Protein AF-A0A7L0H2N8-F1 (afdb_monomer_lite)

Organism: Herpetotheres cachinnans (NCBI:txid56343)

Radius of gyration: 20.12 Å; chains: 1; bounding box: 38×21×51 Å

Secondary structure (DSSP, 8-state):
-HHHHHHHHHHHH-HHHHHS--EEE----S-PPPPPPSS------SS--GGG--SBTTB----HHHHH---EEE-

Structure (mmCIF, N/CA/C/O backbone):
data_AF-A0A7L0H2N8-F1
#
_entry.id   AF-A0A7L0H2N8-F1
#
loop_
_atom_site.group_PDB
_atom_site.id
_atom_site.type_symbol
_atom_site.label_atom_id
_atom_site.label_alt_id
_atom_site.label_comp_id
_atom_site.label_asym_id
_atom_site.label_entity_id
_atom_site.label_seq_id
_atom_site.pdbx_PDB_ins_code
_atom_site.Cartn_x
_atom_site.Cartn_y
_atom_site.Cartn_z
_atom_site.occupancy
_atom_site.B_iso_or_equiv
_atom_site.auth_seq_id
_atom_site.auth_comp_id
_atom_site.auth_asym_id
_atom_site.auth_atom_id
_atom_site.pdbx_PDB_model_num
ATOM 1 N N . LYS A 1 1 ? -2.205 -13.528 10.530 1.00 67.19 1 LYS A N 1
ATOM 2 C CA . LYS A 1 1 ? -1.701 -14.005 11.847 1.00 67.19 1 LYS A CA 1
ATOM 3 C C . LYS A 1 1 ? -1.095 -12.868 12.669 1.00 67.19 1 LYS A C 1
ATOM 5 O O . LYS A 1 1 ? -1.650 -12.603 13.721 1.00 67.19 1 LYS A O 1
ATOM 10 N N . LEU A 1 2 ? -0.071 -12.153 12.178 1.00 83.69 2 LEU A N 1
ATOM 11 C CA . LEU A 1 2 ? 0.574 -11.040 12.902 1.00 83.69 2 LEU A CA 1
ATOM 12 C C . LEU A 1 2 ? -0.414 -9.962 13.380 1.00 83.69 2 LEU A C 1
ATOM 14 O O . LEU A 1 2 ? -0.546 -9.765 14.580 1.00 83.69 2 LEU A O 1
ATOM 18 N N . ILE A 1 3 ? -1.162 -9.341 12.460 1.00 88.50 3 ILE A N 1
ATOM 19 C CA . ILE A 1 3 ? -2.082 -8.241 12.796 1.00 88.50 3 ILE A CA 1
ATOM 20 C C . ILE A 1 3 ? -3.120 -8.614 13.863 1.00 88.50 3 ILE A C 1
ATOM 22 O O . ILE A 1 3 ? -3.393 -7.827 14.761 1.00 88.50 3 ILE A O 1
ATOM 26 N N . ASN A 1 4 ? -3.637 -9.843 13.819 1.00 89.50 4 ASN A N 1
ATOM 27 C CA . ASN A 1 4 ? -4.637 -10.308 14.773 1.00 89.50 4 ASN A CA 1
ATOM 28 C C . ASN A 1 4 ? -4.037 -10.487 16.176 1.00 89.50 4 ASN A C 1
ATOM 30 O O . ASN A 1 4 ? -4.633 -10.077 17.165 1.00 89.50 4 ASN A O 1
ATOM 34 N N . SER A 1 5 ? -2.831 -11.057 16.262 1.00 91.56 5 SER A N 1
ATOM 35 C CA . SER A 1 5 ? -2.110 -11.192 17.531 1.00 91.56 5 SER A CA 1
ATOM 36 C C . SER A 1 5 ? -1.715 -9.830 18.104 1.00 91.56 5 SER A C 1
ATOM 38 O O . SER A 1 5 ? -1.879 -9.603 19.299 1.00 91.56 5 SER A O 1
ATOM 40 N N . THR A 1 6 ? -1.255 -8.899 17.263 1.00 91.69 6 THR A N 1
ATOM 41 C CA . THR A 1 6 ? -0.951 -7.526 17.686 1.00 91.69 6 THR A CA 1
ATOM 42 C C . THR A 1 6 ? -2.198 -6.825 18.216 1.00 91.69 6 THR A C 1
ATOM 44 O O . THR A 1 6 ? -2.131 -6.212 19.275 1.00 91.69 6 THR A O 1
ATOM 47 N N . TYR A 1 7 ? -3.340 -6.963 17.537 1.00 93.06 7 TYR A N 1
ATOM 48 C CA . TYR A 1 7 ? -4.601 -6.377 17.988 1.00 93.06 7 TYR A CA 1
ATOM 49 C C . TYR A 1 7 ? -5.058 -6.938 19.336 1.00 93.06 7 TYR A C 1
ATOM 51 O O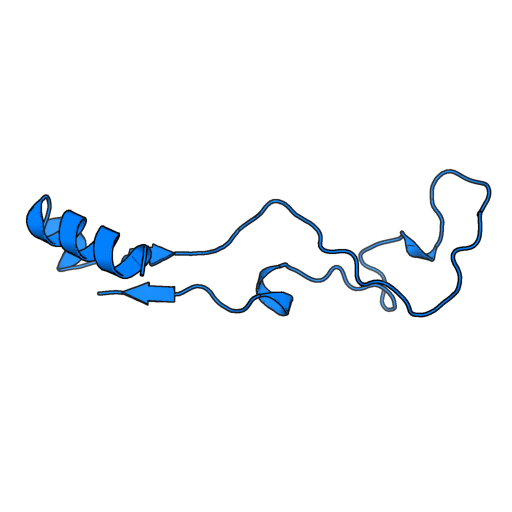 . TYR A 1 7 ? -5.452 -6.176 20.209 1.00 93.06 7 TYR A O 1
ATOM 59 N N . GLN A 1 8 ? -4.944 -8.252 19.547 1.00 94.25 8 GLN A N 1
ATOM 60 C CA . GLN A 1 8 ? -5.288 -8.884 20.827 1.00 94.25 8 GLN A CA 1
ATOM 61 C C . GLN A 1 8 ? -4.437 -8.352 21.985 1.00 94.25 8 GLN A C 1
ATOM 63 O O . GLN A 1 8 ? -4.972 -8.050 23.050 1.00 94.25 8 GLN A O 1
ATOM 68 N N . ILE A 1 9 ? -3.129 -8.196 21.763 1.00 94.75 9 ILE A N 1
ATOM 69 C CA . ILE A 1 9 ? -2.219 -7.612 22.755 1.00 94.75 9 ILE A CA 1
ATOM 70 C C . ILE A 1 9 ? -2.574 -6.143 23.006 1.00 94.75 9 ILE A C 1
ATOM 72 O O . ILE A 1 9 ? -2.613 -5.706 24.155 1.00 94.75 9 ILE A O 1
ATOM 76 N N . LEU A 1 10 ? -2.857 -5.373 21.950 1.00 93.00 10 LEU A N 1
ATOM 77 C CA . LEU A 1 10 ? -3.226 -3.962 22.073 1.00 93.00 10 LEU A CA 1
ATOM 78 C C . LEU A 1 10 ? -4.532 -3.799 22.860 1.00 93.00 10 LEU A C 1
ATOM 80 O O . LEU A 1 10 ? -4.599 -2.981 23.768 1.00 93.00 10 LEU A O 1
ATOM 84 N N . ASN A 1 11 ? -5.528 -4.636 22.573 1.00 94.69 11 ASN A N 1
ATOM 85 C CA . ASN A 1 11 ? -6.812 -4.641 23.262 1.00 94.69 11 ASN A CA 1
ATOM 86 C C . ASN A 1 11 ? -6.665 -5.011 24.748 1.00 94.69 11 ASN A C 1
ATOM 88 O O . ASN A 1 11 ? -7.316 -4.417 25.601 1.00 94.69 11 ASN A O 1
ATOM 92 N N . SER A 1 12 ? -5.771 -5.947 25.096 1.00 95.56 12 SER A N 1
ATOM 93 C CA . SER A 1 12 ? -5.555 -6.316 26.503 1.00 95.56 12 SER A CA 1
ATOM 94 C C . SER A 1 12 ? -4.763 -5.269 27.290 1.00 95.56 12 SER A C 1
ATOM 96 O O . SER A 1 12 ? -4.945 -5.144 28.497 1.00 95.56 12 SER A O 1
ATOM 98 N N . THR A 1 13 ? -3.837 -4.563 26.637 1.00 96.19 13 THR A N 1
ATOM 99 C CA . THR A 1 13 ? -2.909 -3.630 27.303 1.00 96.19 13 THR A CA 1
ATOM 100 C C . THR A 1 13 ? -3.397 -2.186 27.290 1.00 96.19 13 THR A C 1
ATOM 102 O O . THR A 1 13 ? -3.144 -1.452 28.243 1.00 96.19 13 THR A O 1
ATOM 105 N N . ASN A 1 14 ? -4.105 -1.772 26.239 1.00 93.19 14 ASN A N 1
ATOM 106 C CA . ASN A 1 14 ? -4.665 -0.436 26.090 1.00 93.19 14 ASN A CA 1
ATOM 107 C C . ASN A 1 14 ? -6.013 -0.477 25.340 1.00 93.19 14 ASN A C 1
ATOM 109 O O . ASN A 1 14 ? -6.102 -0.029 24.192 1.00 93.19 14 ASN A O 1
ATOM 113 N N . PRO A 1 15 ? -7.079 -0.978 25.989 1.00 89.88 15 PRO A N 1
ATOM 114 C CA . PRO A 1 15 ? -8.390 -1.135 25.360 1.00 89.88 15 PRO A CA 1
ATOM 115 C C . PRO A 1 15 ? -8.969 0.188 24.842 1.00 89.88 15 PRO A C 1
ATOM 117 O O . PRO A 1 15 ? -9.659 0.208 23.830 1.00 89.88 15 PRO A O 1
ATOM 120 N N . ASN A 1 16 ? -8.635 1.324 25.465 1.00 92.81 16 ASN A N 1
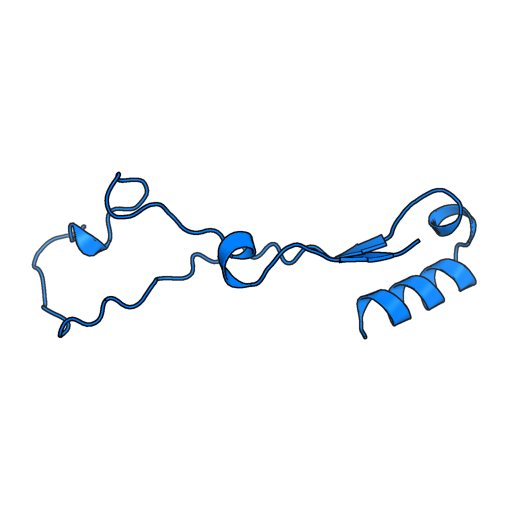ATOM 121 C CA . ASN A 1 16 ? -9.078 2.642 24.995 1.00 92.81 16 ASN A CA 1
ATOM 122 C C . ASN A 1 16 ? -8.599 2.959 23.567 1.00 92.81 16 ASN A C 1
ATOM 124 O O . ASN A 1 16 ? -9.275 3.699 22.854 1.00 92.81 16 ASN A O 1
ATOM 128 N N . MET A 1 17 ? -7.457 2.405 23.137 1.00 84.88 17 MET A N 1
ATOM 129 C CA . MET A 1 17 ? -6.960 2.572 21.769 1.00 84.88 17 MET A CA 1
ATOM 130 C C . MET A 1 17 ? -7.671 1.673 20.757 1.00 84.88 17 MET A C 1
ATOM 132 O O . MET A 1 17 ? -7.716 2.035 19.588 1.00 84.88 17 MET A O 1
ATOM 136 N N . THR A 1 18 ? -8.215 0.528 21.166 1.00 88.75 18 THR A N 1
ATOM 137 C CA . THR A 1 18 ? -8.891 -0.419 20.265 1.00 88.75 18 THR A CA 1
ATOM 138 C C . THR A 1 18 ? -10.398 -0.188 20.180 1.00 88.75 18 THR A C 1
ATOM 140 O O . THR A 1 18 ? -10.985 -0.439 19.138 1.00 88.75 18 THR A O 1
ATOM 143 N N . THR A 1 19 ? -11.034 0.372 21.216 1.00 85.56 19 THR A N 1
ATOM 144 C CA . THR A 1 19 ? -12.485 0.654 21.210 1.00 85.56 19 THR A CA 1
ATOM 145 C C . THR A 1 19 ? -12.900 1.639 20.114 1.00 85.56 19 THR A C 1
ATOM 147 O O . THR A 1 19 ? -13.987 1.518 19.554 1.00 85.56 19 THR A O 1
ATOM 150 N N . ASN A 1 20 ? -12.038 2.614 19.801 1.00 85.38 20 ASN A N 1
ATOM 151 C CA . ASN A 1 20 ? -12.379 3.722 18.904 1.00 85.38 20 ASN A CA 1
ATOM 152 C C . ASN A 1 20 ? -11.570 3.733 17.596 1.00 85.38 20 ASN A C 1
ATOM 154 O O . ASN A 1 20 ? -11.840 4.571 16.735 1.00 85.38 20 ASN A O 1
ATOM 158 N N . CYS A 1 21 ? -10.579 2.849 17.439 1.00 83.12 21 CYS A N 1
ATOM 159 C CA . CYS A 1 21 ? -9.666 2.865 16.296 1.00 83.12 21 CYS A CA 1
ATOM 160 C C . CYS A 1 21 ? -9.443 1.463 15.729 1.00 83.12 21 CYS A C 1
ATOM 162 O O . CYS A 1 21 ? -9.391 0.477 16.458 1.00 83.12 21 CYS A O 1
ATOM 164 N N . TRP A 1 22 ? -9.216 1.393 14.418 1.00 88.75 22 TRP A N 1
ATOM 165 C CA . TRP A 1 22 ? -8.772 0.169 13.755 1.00 88.75 22 TRP A CA 1
ATOM 166 C C . TRP A 1 22 ? -7.248 0.091 13.707 1.00 88.75 22 TRP A C 1
ATOM 168 O O . TRP A 1 22 ? -6.566 1.079 13.428 1.00 88.75 22 TRP A O 1
ATOM 178 N N . LEU A 1 23 ? -6.708 -1.107 13.924 1.00 86.88 23 LEU A N 1
ATOM 179 C CA . LEU A 1 23 ? -5.304 -1.407 13.682 1.00 86.88 23 LEU A CA 1
ATOM 180 C C . LEU A 1 23 ? -5.132 -1.827 12.225 1.00 86.88 23 LEU A C 1
ATOM 182 O O . LEU A 1 23 ? -5.616 -2.883 11.826 1.00 86.88 23 LEU A O 1
ATOM 186 N N . CYS A 1 24 ? -4.411 -1.022 11.449 1.00 85.44 24 CYS A N 1
ATOM 187 C CA . CYS A 1 24 ? -4.130 -1.295 10.045 1.00 85.44 24 CYS A CA 1
ATOM 188 C C . CYS A 1 24 ? -2.672 -1.710 9.845 1.00 85.44 24 CYS A C 1
ATOM 190 O O . CYS A 1 24 ? -1.747 -1.022 10.276 1.00 85.44 24 CYS A O 1
ATOM 192 N N . TYR A 1 25 ? -2.473 -2.829 9.157 1.00 79.19 25 TYR A N 1
ATOM 193 C CA . TYR A 1 25 ? -1.181 -3.265 8.658 1.00 79.19 25 TYR A CA 1
ATOM 194 C C . TYR A 1 25 ? -1.139 -2.958 7.170 1.00 79.19 25 TYR A C 1
ATOM 196 O O . TYR A 1 25 ? -1.848 -3.573 6.370 1.00 79.19 25 TYR A O 1
ATOM 204 N N . ASP A 1 26 ? -0.319 -1.973 6.832 1.00 73.75 26 ASP A N 1
ATOM 205 C CA . ASP A 1 26 ? -0.067 -1.563 5.464 1.00 73.75 26 ASP A CA 1
ATOM 206 C C . ASP A 1 26 ? 1.358 -1.960 5.098 1.00 73.75 26 ASP A C 1
ATOM 208 O O . ASP A 1 26 ? 2.329 -1.555 5.746 1.00 73.75 26 ASP A O 1
ATOM 212 N N . ILE A 1 27 ? 1.475 -2.783 4.064 1.00 63.97 27 ILE A N 1
ATOM 213 C CA . ILE A 1 27 ? 2.758 -3.180 3.511 1.00 63.97 27 ILE A CA 1
ATOM 214 C C . ILE A 1 27 ? 3.210 -2.003 2.644 1.00 63.97 27 ILE A C 1
ATOM 216 O O . ILE A 1 27 ? 3.003 -1.982 1.435 1.00 63.97 27 ILE A O 1
ATOM 220 N N . ARG A 1 28 ? 3.791 -0.975 3.271 1.00 61.50 28 ARG A N 1
ATOM 221 C CA . ARG A 1 28 ? 4.506 0.089 2.553 1.00 61.50 28 ARG A CA 1
ATOM 222 C C . ARG A 1 28 ? 6.000 -0.199 2.577 1.00 61.50 28 ARG A C 1
ATOM 224 O O . ARG A 1 28 ? 6.671 0.200 3.528 1.00 61.50 28 ARG A O 1
ATOM 231 N N . PRO A 1 29 ? 6.558 -0.862 1.561 1.00 56.75 29 PRO A N 1
ATOM 232 C CA . PRO A 1 29 ? 7.988 -0.817 1.358 1.00 56.75 29 PRO A CA 1
ATOM 233 C C . PRO A 1 29 ? 8.396 0.428 0.552 1.00 56.75 29 PRO A C 1
ATOM 235 O O . PRO A 1 29 ? 7.641 0.867 -0.317 1.00 56.75 29 PRO A O 1
ATOM 238 N N . PRO A 1 30 ? 9.625 0.943 0.729 1.00 50.81 30 PRO A N 1
ATOM 239 C CA . PRO A 1 30 ? 10.290 1.780 -0.264 1.00 50.81 30 PRO A CA 1
ATOM 240 C C . PRO A 1 30 ? 10.879 0.914 -1.398 1.00 50.81 30 PRO A C 1
ATOM 242 O O . PRO A 1 30 ? 12.032 1.101 -1.778 1.00 50.81 30 PRO A O 1
ATOM 245 N N . PHE A 1 31 ? 10.143 -0.081 -1.904 1.00 54.91 31 PHE A N 1
ATOM 246 C CA . PHE A 1 31 ? 10.678 -1.018 -2.895 1.00 54.91 31 PHE A CA 1
ATOM 247 C C . PHE A 1 31 ? 9.856 -0.976 -4.177 1.00 54.91 31 PHE A C 1
ATOM 249 O O . PHE A 1 31 ? 8.662 -1.272 -4.189 1.00 54.91 31 PHE A O 1
ATOM 256 N N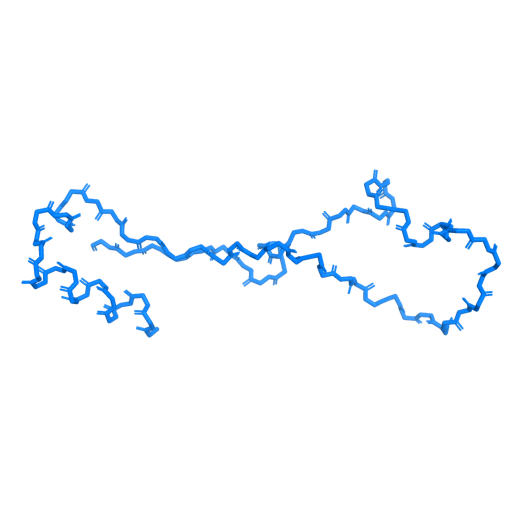 . TYR A 1 32 ? 10.542 -0.577 -5.244 1.00 56.56 32 TYR A N 1
ATOM 257 C CA . TYR A 1 32 ? 10.094 -0.708 -6.618 1.00 56.56 32 TYR A CA 1
ATOM 258 C C . TYR A 1 32 ? 10.256 -2.171 -7.018 1.00 56.56 32 TYR A C 1
ATOM 260 O O . TYR A 1 32 ? 11.366 -2.703 -6.999 1.00 56.56 32 TYR A O 1
ATOM 268 N N . GLU A 1 33 ? 9.155 -2.829 -7.350 1.00 56.94 33 GLU A N 1
ATOM 269 C CA . GLU A 1 33 ? 9.199 -4.154 -7.951 1.00 56.94 33 GLU A CA 1
ATOM 270 C C . GLU A 1 33 ? 9.370 -3.976 -9.463 1.00 56.94 33 GLU A C 1
ATOM 272 O O . GLU A 1 33 ? 8.570 -3.308 -10.121 1.00 56.94 33 GLU A O 1
ATOM 277 N N . ALA A 1 34 ? 10.457 -4.510 -10.019 1.00 57.59 34 ALA A N 1
ATOM 278 C CA . ALA A 1 34 ? 10.662 -4.519 -11.460 1.00 57.59 34 ALA A CA 1
ATOM 279 C C . ALA A 1 34 ? 9.891 -5.699 -12.063 1.00 57.59 34 ALA A C 1
ATOM 281 O O . ALA A 1 34 ? 10.110 -6.848 -11.677 1.00 57.59 34 ALA A O 1
ATOM 282 N N . VAL A 1 35 ? 9.011 -5.436 -13.031 1.00 58.69 35 VAL A N 1
ATOM 283 C CA . VAL A 1 35 ? 8.388 -6.504 -13.821 1.00 58.69 35 VAL A CA 1
ATOM 284 C C . VAL A 1 35 ? 9.424 -7.038 -14.803 1.00 58.69 35 VAL A C 1
ATOM 286 O O . VAL A 1 35 ? 9.906 -6.305 -15.666 1.00 58.69 35 VAL A O 1
ATOM 289 N N . GLY A 1 36 ? 9.768 -8.320 -14.684 1.00 60.03 36 GLY A N 1
ATOM 290 C CA . GLY A 1 36 ? 10.593 -9.001 -15.677 1.00 60.03 36 GLY A CA 1
ATOM 291 C C . GLY A 1 36 ? 9.864 -9.059 -17.018 1.00 60.03 36 GLY A C 1
ATOM 292 O O . GLY A 1 36 ? 8.793 -9.654 -17.122 1.00 60.03 36 GLY A O 1
ATOM 293 N N . ILE A 1 37 ? 10.432 -8.437 -18.049 1.00 66.75 37 ILE A N 1
ATOM 294 C CA . ILE A 1 37 ? 9.914 -8.524 -19.417 1.00 66.75 37 ILE A CA 1
ATOM 295 C C . ILE A 1 37 ? 10.436 -9.841 -20.025 1.00 66.75 37 ILE A C 1
ATOM 297 O O . ILE A 1 37 ? 11.624 -10.121 -19.863 1.00 66.75 37 ILE A O 1
ATOM 301 N N . PRO A 1 38 ? 9.618 -10.658 -20.722 1.00 65.12 38 PRO A N 1
ATOM 302 C CA . PRO A 1 38 ? 10.015 -11.982 -21.230 1.00 65.12 38 PRO A CA 1
ATOM 303 C C . PRO A 1 38 ? 10.944 -11.934 -22.464 1.00 65.12 38 PRO A C 1
ATOM 305 O O . PRO A 1 38 ? 10.817 -12.749 -23.374 1.00 65.12 38 PRO A O 1
ATOM 308 N N . PHE A 1 39 ? 11.866 -10.974 -22.522 1.00 70.19 39 PHE A N 1
ATOM 309 C CA . PHE A 1 39 ? 12.884 -10.871 -23.566 1.00 70.19 39 PHE A CA 1
ATOM 310 C C . PHE A 1 39 ? 14.262 -11.200 -23.003 1.00 70.19 39 PHE A C 1
ATOM 312 O O . PHE A 1 39 ? 14.557 -10.895 -21.847 1.00 70.19 39 PHE A O 1
ATOM 319 N N . ASP A 1 40 ? 15.128 -11.759 -23.848 1.00 77.44 40 ASP A N 1
ATOM 320 C CA . ASP A 1 40 ? 16.528 -11.956 -23.491 1.00 77.44 40 ASP A CA 1
ATOM 321 C C . ASP A 1 40 ? 17.182 -10.616 -23.116 1.00 77.44 40 ASP A C 1
ATOM 323 O O . ASP A 1 40 ? 17.050 -9.633 -23.864 1.00 77.44 40 ASP A O 1
ATOM 327 N N . PRO A 1 41 ? 17.898 -10.549 -21.979 1.00 70.12 41 PRO A N 1
ATOM 328 C CA . PRO A 1 41 ? 18.561 -9.330 -21.554 1.00 70.12 41 PRO A CA 1
ATOM 329 C C . PRO A 1 41 ? 19.605 -8.918 -22.595 1.00 70.12 41 PRO A C 1
ATOM 331 O O . PRO A 1 41 ? 20.469 -9.701 -22.989 1.00 70.12 41 PRO A O 1
ATOM 334 N N . LYS A 1 42 ? 19.537 -7.659 -23.034 1.00 74.56 42 LYS A N 1
ATOM 335 C CA . LYS A 1 42 ? 20.525 -7.056 -23.935 1.00 74.56 42 LYS A CA 1
ATOM 336 C C . LYS A 1 42 ? 21.320 -6.001 -23.186 1.00 74.56 42 LYS A C 1
ATOM 338 O O . LYS A 1 42 ? 20.741 -5.147 -22.521 1.00 74.56 42 LYS A O 1
ATOM 343 N N . LEU A 1 43 ? 22.642 -6.038 -23.333 1.00 75.69 43 LEU A N 1
ATOM 344 C CA . LEU A 1 43 ? 23.506 -4.960 -22.866 1.00 75.69 43 LEU A CA 1
ATOM 345 C C . LEU A 1 43 ? 23.258 -3.717 -23.722 1.00 75.69 43 LEU A C 1
ATOM 347 O O . LEU A 1 43 ? 23.333 -3.774 -24.951 1.00 75.69 43 LEU A O 1
ATOM 351 N N . VAL A 1 44 ? 22.961 -2.603 -23.062 1.00 75.50 44 VAL A N 1
ATOM 352 C CA . VAL A 1 44 ? 22.761 -1.301 -23.700 1.00 75.50 44 VAL A CA 1
ATOM 353 C C . VAL A 1 44 ? 23.843 -0.361 -23.179 1.00 75.50 44 VAL A C 1
ATOM 355 O O . VAL A 1 44 ? 24.096 -0.320 -21.977 1.00 75.50 44 VAL A O 1
ATOM 358 N N . ASN A 1 45 ?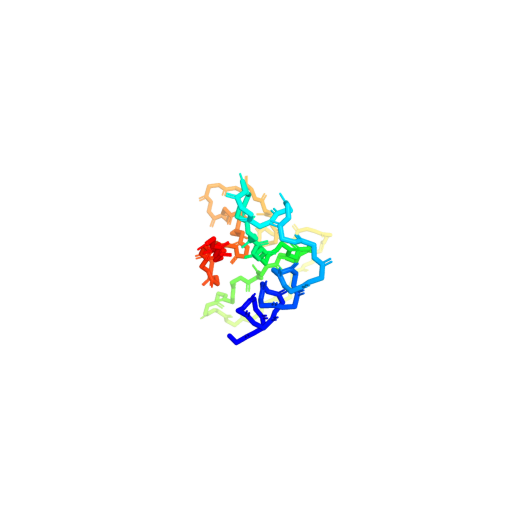 24.503 0.375 -24.072 1.00 80.12 45 ASN A N 1
ATOM 359 C CA . ASN A 1 45 ? 25.511 1.362 -23.687 1.00 80.12 45 ASN A CA 1
ATOM 360 C C . ASN A 1 45 ? 24.829 2.684 -23.304 1.00 80.12 45 ASN A C 1
ATOM 362 O O . ASN A 1 45 ? 24.040 3.208 -24.090 1.00 80.12 45 ASN A O 1
ATOM 366 N N . GLY A 1 46 ? 25.172 3.243 -22.141 1.00 72.62 46 GLY A N 1
ATOM 367 C CA . GLY A 1 46 ? 24.674 4.540 -21.666 1.00 72.62 46 GLY A CA 1
ATOM 368 C C . GLY A 1 46 ? 24.100 4.485 -20.243 1.00 72.62 46 GLY A C 1
ATOM 369 O O . GLY A 1 46 ? 23.902 3.393 -19.715 1.00 72.62 46 GLY A O 1
ATOM 370 N N . PRO A 1 47 ? 23.863 5.648 -19.606 1.00 70.94 47 PRO A N 1
ATOM 371 C CA . PRO A 1 47 ? 23.449 5.712 -18.203 1.00 70.94 47 PRO A CA 1
ATOM 372 C C . PRO A 1 47 ? 21.979 5.330 -17.956 1.00 70.94 47 PRO A C 1
ATOM 374 O O . PRO A 1 47 ? 21.671 4.922 -16.845 1.00 70.94 47 PRO A O 1
ATOM 377 N N . ASP A 1 48 ? 21.101 5.379 -18.969 1.00 69.31 48 ASP A N 1
ATOM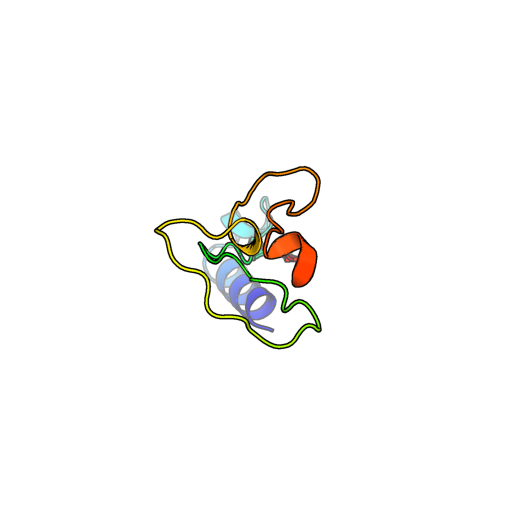 378 C CA . ASP A 1 48 ? 19.649 5.212 -18.787 1.00 69.31 48 ASP A CA 1
ATOM 379 C C . ASP A 1 48 ? 18.991 4.481 -19.976 1.00 69.31 48 ASP A C 1
ATOM 381 O O . ASP A 1 48 ? 18.475 5.113 -20.904 1.00 69.31 48 ASP A O 1
ATOM 385 N N . PRO A 1 49 ? 19.014 3.137 -20.004 1.00 75.44 49 PRO A N 1
ATOM 386 C CA . PRO A 1 49 ? 18.291 2.375 -21.015 1.00 75.44 49 PRO A CA 1
ATOM 387 C C . PRO A 1 49 ? 16.790 2.688 -20.960 1.00 75.44 49 PRO A C 1
ATOM 389 O O . PRO A 1 49 ? 16.202 2.794 -19.885 1.00 75.44 49 PRO A O 1
ATOM 392 N N . THR A 1 50 ? 16.141 2.792 -22.123 1.00 73.31 50 THR A N 1
ATOM 393 C CA . THR A 1 50 ? 14.713 3.153 -22.235 1.00 73.31 50 THR A CA 1
ATOM 394 C C . THR A 1 50 ? 13.791 2.197 -21.478 1.00 73.31 50 THR A C 1
ATOM 396 O O . THR A 1 50 ? 12.733 2.606 -21.006 1.00 73.31 50 THR A O 1
ATOM 399 N N . GLN A 1 51 ? 14.207 0.941 -21.303 1.00 70.00 51 GLN A N 1
ATOM 400 C CA . GLN A 1 51 ? 13.501 -0.069 -20.513 1.00 70.00 51 GLN A CA 1
ATOM 401 C C . GLN A 1 51 ? 13.467 0.263 -19.011 1.00 70.00 51 GLN A C 1
ATOM 403 O O . GLN A 1 51 ? 12.556 -0.172 -18.315 1.00 70.00 51 GLN A O 1
ATOM 408 N N . CYS A 1 52 ? 14.428 1.046 -18.520 1.00 68.94 52 CYS A N 1
ATOM 409 C CA . CYS A 1 52 ? 14.530 1.470 -17.125 1.00 68.94 52 CYS A CA 1
ATOM 410 C C . CYS A 1 52 ? 13.934 2.864 -16.879 1.00 68.94 52 CYS A C 1
ATOM 412 O O . CYS A 1 52 ? 13.908 3.315 -15.737 1.00 68.94 52 CYS A O 1
ATOM 414 N N . VAL A 1 53 ? 13.434 3.550 -17.915 1.00 73.56 53 VAL A N 1
ATOM 415 C CA . VAL A 1 53 ? 12.790 4.860 -17.757 1.00 73.56 53 VAL A CA 1
ATOM 416 C C . VAL A 1 53 ? 11.388 4.658 -17.187 1.00 73.56 53 VAL A C 1
ATOM 418 O O . VAL A 1 53 ? 10.464 4.219 -17.881 1.00 73.56 53 VAL A O 1
ATOM 421 N N . TRP A 1 54 ? 11.250 4.958 -15.898 1.00 70.25 54 TRP A N 1
ATOM 422 C CA . TRP A 1 54 ? 9.997 4.862 -15.153 1.00 70.25 54 TRP A CA 1
ATOM 423 C C . TRP A 1 54 ? 9.069 6.042 -15.457 1.00 70.25 54 TRP A C 1
ATOM 425 O O . TRP A 1 54 ? 9.504 7.091 -15.929 1.00 70.25 54 TRP A O 1
ATOM 435 N N . ASN A 1 55 ? 7.782 5.879 -15.142 1.00 68.62 55 ASN A N 1
ATOM 436 C CA . ASN A 1 55 ? 6.757 6.919 -15.281 1.00 68.62 55 ASN A CA 1
ATOM 437 C C . ASN A 1 55 ? 6.504 7.358 -16.739 1.00 68.62 55 ASN A C 1
ATOM 439 O O . ASN A 1 55 ? 6.170 8.509 -17.016 1.00 68.62 55 ASN A O 1
ATOM 443 N N . THR A 1 56 ? 6.664 6.425 -17.681 1.00 71.19 56 THR A N 1
ATOM 444 C CA . THR A 1 56 ? 6.254 6.600 -19.082 1.00 71.19 56 THR A CA 1
ATOM 445 C C . THR A 1 56 ? 4.960 5.833 -19.344 1.00 71.19 56 THR A C 1
ATOM 447 O O . THR A 1 56 ? 4.625 4.910 -18.604 1.00 71.19 56 THR A O 1
ATOM 450 N N . THR A 1 57 ? 4.241 6.162 -20.423 1.00 67.62 57 THR A N 1
ATOM 451 C CA . THR A 1 57 ? 3.012 5.447 -20.823 1.00 67.62 57 THR A CA 1
ATOM 452 C C . THR A 1 57 ? 3.227 3.936 -20.966 1.00 67.62 57 THR A C 1
ATOM 454 O O . THR A 1 57 ? 2.313 3.163 -20.700 1.00 67.62 57 THR A O 1
ATOM 457 N N . ASN A 1 58 ? 4.440 3.521 -21.347 1.00 65.75 58 ASN A N 1
ATOM 458 C CA . ASN A 1 58 ? 4.789 2.120 -21.579 1.00 65.75 58 ASN A CA 1
ATOM 459 C C . ASN A 1 58 ? 5.416 1.432 -20.352 1.00 65.75 58 ASN A C 1
ATOM 461 O O . ASN A 1 58 ? 5.400 0.209 -20.296 1.00 65.75 58 ASN A O 1
ATOM 465 N N . ASN A 1 59 ? 5.924 2.197 -19.376 1.00 66.44 59 ASN A N 1
ATOM 466 C CA . ASN A 1 59 ? 6.482 1.704 -18.110 1.00 66.44 59 ASN A CA 1
ATOM 467 C C . ASN A 1 59 ? 5.877 2.488 -16.928 1.00 66.44 59 ASN A C 1
ATOM 469 O O . ASN A 1 59 ? 6.579 3.293 -16.291 1.00 66.44 59 ASN A O 1
ATOM 473 N N . PRO A 1 60 ? 4.572 2.316 -16.635 1.00 66.44 60 PRO A N 1
ATOM 474 C CA . PRO A 1 60 ? 3.991 2.888 -15.431 1.00 66.44 60 PRO A CA 1
ATOM 475 C C . PRO A 1 60 ? 4.685 2.251 -14.225 1.00 66.44 60 PRO A C 1
ATOM 477 O O . PRO A 1 60 ? 4.777 1.028 -14.129 1.00 66.44 60 PRO A O 1
ATOM 480 N N . GLY A 1 61 ? 5.214 3.072 -13.317 1.00 66.88 61 GLY A N 1
ATOM 481 C CA . GLY A 1 61 ? 5.766 2.558 -12.067 1.00 66.88 61 GLY A CA 1
ATOM 482 C C . GLY A 1 61 ? 4.662 1.828 -11.307 1.00 66.88 61 GLY A C 1
ATOM 483 O O . GLY A 1 61 ? 3.680 2.451 -10.905 1.00 66.88 61 GLY A O 1
ATOM 484 N N . ILE A 1 62 ? 4.790 0.514 -11.150 1.00 67.00 62 ILE A N 1
ATOM 485 C CA . ILE A 1 62 ? 3.844 -0.280 -10.370 1.00 67.00 62 ILE A CA 1
ATOM 486 C C . ILE A 1 62 ? 4.193 -0.164 -8.889 1.00 67.00 62 ILE A C 1
ATOM 488 O O . ILE A 1 62 ? 5.357 -0.237 -8.495 1.00 67.00 62 ILE A O 1
ATOM 492 N N . THR A 1 63 ? 3.183 0.054 -8.053 1.00 64.12 63 THR A N 1
ATOM 493 C CA . THR A 1 63 ? 3.386 0.081 -6.606 1.00 64.12 63 THR A CA 1
ATOM 494 C C . THR A 1 63 ? 3.276 -1.327 -6.038 1.00 64.12 63 THR A C 1
ATOM 496 O O . THR A 1 63 ? 2.533 -2.163 -6.551 1.00 64.12 63 THR A O 1
ATOM 499 N N . MET A 1 64 ? 3.960 -1.594 -4.927 1.00 61.16 64 MET A N 1
ATOM 500 C CA . MET A 1 64 ? 3.864 -2.893 -4.260 1.00 61.16 64 MET A CA 1
ATOM 501 C C . MET A 1 64 ? 2.417 -3.223 -3.858 1.00 61.16 64 MET A C 1
ATOM 503 O O . MET A 1 64 ? 2.022 -4.383 -3.913 1.00 61.16 64 MET A O 1
ATOM 507 N N . GLN A 1 65 ? 1.585 -2.225 -3.528 1.00 60.31 65 GLN A N 1
ATOM 508 C CA . GLN A 1 65 ? 0.162 -2.456 -3.235 1.00 60.31 65 GLN A CA 1
ATOM 509 C C . GLN A 1 65 ? -0.627 -2.955 -4.456 1.00 60.31 65 GLN A C 1
ATOM 511 O O . GLN A 1 65 ? -1.608 -3.677 -4.293 1.00 60.31 65 GLN A O 1
ATOM 516 N N . TYR A 1 66 ? -0.210 -2.588 -5.672 1.00 65.06 66 TYR A N 1
ATOM 517 C CA . TYR A 1 66 ? -0.815 -3.090 -6.906 1.00 65.06 66 TYR A CA 1
ATOM 518 C C . TYR A 1 66 ? -0.521 -4.583 -7.118 1.00 65.06 66 TYR A C 1
ATOM 520 O O . TYR A 1 66 ? -1.393 -5.313 -7.580 1.00 65.06 66 TYR A O 1
ATOM 528 N N . VAL A 1 67 ? 0.678 -5.045 -6.745 1.00 61.72 67 VAL A N 1
ATOM 529 C CA . VAL A 1 67 ? 1.113 -6.438 -6.959 1.00 61.72 67 VAL A CA 1
ATOM 530 C C . VAL A 1 67 ? 0.753 -7.355 -5.790 1.00 61.72 67 VAL A C 1
ATOM 532 O O . VAL A 1 67 ? 0.259 -8.461 -5.990 1.00 61.72 67 VAL A O 1
ATOM 535 N N . SER A 1 68 ? 0.993 -6.902 -4.560 1.00 64.56 68 SER A N 1
ATOM 536 C CA . SER A 1 68 ? 0.865 -7.715 -3.341 1.00 64.56 68 SER A CA 1
ATOM 537 C C . SER A 1 68 ? -0.467 -7.542 -2.601 1.00 64.56 68 SER A C 1
ATOM 539 O O . SER A 1 68 ? -0.761 -8.313 -1.687 1.00 64.56 68 SER A O 1
ATOM 541 N N . GLY A 1 69 ? -1.305 -6.593 -3.032 1.00 61.34 69 GLY A N 1
ATOM 542 C CA . GLY A 1 69 ? -2.660 -6.382 -2.525 1.00 61.34 69 GLY A CA 1
ATOM 543 C C . GLY A 1 69 ? -2.807 -5.215 -1.542 1.00 61.34 69 GLY A C 1
ATOM 544 O O . GLY A 1 69 ? -1.845 -4.563 -1.136 1.00 61.34 69 GLY A O 1
ATOM 545 N N . GLN A 1 70 ? -4.061 -4.933 -1.175 1.00 65.94 70 GLN A N 1
ATOM 546 C CA . GLN A 1 70 ? -4.422 -3.886 -0.215 1.00 65.94 70 GLN A CA 1
ATOM 547 C C . GLN A 1 70 ? -4.159 -4.348 1.228 1.00 65.94 70 GLN A C 1
ATOM 549 O O . GLN A 1 70 ? -4.359 -5.516 1.565 1.00 65.94 70 GLN A O 1
ATOM 554 N N . GLY A 1 71 ? -3.714 -3.422 2.083 1.00 73.19 71 GLY A N 1
ATOM 555 C CA . GLY A 1 71 ? -3.479 -3.678 3.507 1.00 73.19 71 GLY A CA 1
ATOM 556 C C . GLY A 1 71 ? -4.719 -4.203 4.243 1.00 73.19 71 GLY A C 1
ATOM 557 O O . GLY A 1 71 ? -5.846 -4.117 3.764 1.00 73.19 71 GLY A O 1
ATOM 558 N N . THR A 1 72 ? -4.514 -4.760 5.436 1.00 79.69 72 THR A N 1
ATOM 559 C CA . THR A 1 72 ? -5.596 -5.313 6.272 1.00 79.69 72 THR A CA 1
ATOM 560 C C . THR A 1 72 ? -5.790 -4.452 7.514 1.00 79.69 72 THR A C 1
ATOM 562 O O . THR A 1 72 ? -4.805 -4.086 8.152 1.00 79.69 72 THR A O 1
ATOM 565 N N . CYS A 1 73 ? -7.040 -4.176 7.892 1.00 83.88 73 CYS A N 1
ATOM 566 C CA . CYS A 1 73 ? -7.389 -3.514 9.151 1.00 83.88 73 CYS A CA 1
ATOM 567 C C . CYS A 1 73 ? -8.262 -4.426 10.024 1.00 83.88 73 CYS A C 1
ATOM 569 O O . CYS A 1 73 ? -9.060 -5.201 9.498 1.00 83.88 73 CYS A O 1
ATOM 571 N N . VAL A 1 74 ? -8.107 -4.332 11.345 1.00 86.12 74 VAL A N 1
ATOM 572 C CA . VAL A 1 74 ? -8.917 -5.047 12.347 1.00 86.12 74 VAL A CA 1
ATOM 573 C C . VAL A 1 74 ? -9.371 -4.085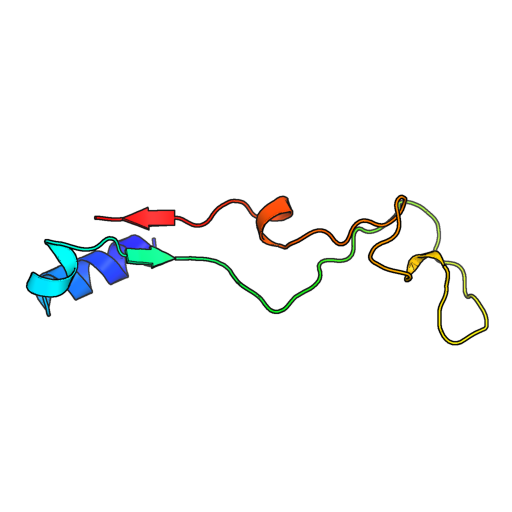 13.448 1.00 86.12 74 VAL A C 1
ATOM 575 O O . VAL A 1 74 ? -8.634 -3.159 13.792 1.00 86.12 74 VAL A O 1
ATOM 578 N N . GLY A 1 75 ? -10.578 -4.296 13.973 1.00 80.81 75 GLY A N 1
ATOM 579 C CA . GLY A 1 75 ? -11.254 -3.470 14.976 1.00 80.81 75 GLY A CA 1
ATOM 580 C C . GLY A 1 75 ? -12.235 -4.306 15.781 1.00 80.81 75 GLY A C 1
ATOM 581 O O . GLY A 1 75 ? -12.752 -5.287 15.206 1.00 80.81 75 GLY A O 1
#

pLDDT: mean 74.89, std 12.13, range [50.81, 96.19]

Sequence (75 aa):
KLINSTYQILNSTNPNMTTNCWLCYDIRPPFYEAVGIPFDPKLVNGPDPTQCVWNTTNNPGITMQYVSGQGTCVG

Foldseek 3Di:
DVQVVVLVVCCVPPVVDVVVDKDKDFPDDPDFDDDDDPDDDDDDDDDADPSNDEPDPVHDRDGPCNVVHGIDIDD

InterPro domains:
  IPR018154 TLV/ENV coat polyprotein [PF00429] (1-74)